Protein AF-A0A7J8T2N9-F1 (afdb_monomer_lite)

Sequence (50 aa):
MSQAISSLTPVMDPYGILQAVKVLDSISEEVPEASPLYVFSLKLLLNKDK

Structure (mmCIF, N/CA/C/O backbone):
data_AF-A0A7J8T2N9-F1
#
_entry.id   AF-A0A7J8T2N9-F1
#
loop_
_atom_site.group_PDB
_atom_site.id
_atom_site.type_symbol
_atom_site.label_atom_id
_atom_site.label_alt_id
_atom_site.label_comp_id
_atom_site.label_asym_id
_atom_site.label_entity_id
_atom_site.label_seq_id
_atom_site.pdbx_PDB_ins_code
_atom_site.Cartn_x
_atom_site.Cartn_y
_atom_site.Cartn_z
_atom_site.occupancy
_atom_site.B_iso_or_equiv
_atom_site.auth_seq_id
_atom_site.auth_comp_id
_atom_site.auth_asym_id
_atom_site.auth_atom_id
_atom_site.pdbx_PDB_model_num
ATOM 1 N N . MET A 1 1 ? 31.129 -26.988 -1.537 1.00 49.59 1 MET A N 1
ATOM 2 C CA . MET A 1 1 ? 29.965 -26.114 -1.291 1.00 49.59 1 MET A CA 1
ATOM 3 C C . MET A 1 1 ? 30.221 -24.808 -2.013 1.00 49.59 1 MET A C 1
ATOM 5 O O . MET A 1 1 ? 31.139 -24.102 -1.625 1.00 49.59 1 MET A O 1
ATOM 9 N N . SER A 1 2 ? 29.468 -24.520 -3.070 1.00 53.03 2 SER A N 1
ATOM 10 C CA . SER A 1 2 ? 29.514 -23.221 -3.745 1.00 53.03 2 SER A CA 1
ATOM 11 C C . SER A 1 2 ? 28.100 -22.679 -3.732 1.00 53.03 2 SER A C 1
ATOM 13 O O . SER A 1 2 ? 27.236 -23.120 -4.484 1.00 53.03 2 SER A O 1
ATOM 15 N N . GLN A 1 3 ? 27.852 -21.806 -2.766 1.00 59.78 3 GLN A N 1
ATOM 16 C CA . GLN A 1 3 ? 26.584 -21.129 -2.579 1.00 59.78 3 GLN A CA 1
ATOM 17 C C . GLN A 1 3 ? 26.484 -20.087 -3.695 1.00 59.78 3 GLN A C 1
ATOM 19 O O . GLN A 1 3 ? 27.159 -19.061 -3.660 1.00 59.78 3 GLN A O 1
ATOM 24 N N . ALA A 1 4 ? 25.718 -20.402 -4.740 1.00 57.03 4 ALA A N 1
ATOM 25 C CA . ALA A 1 4 ? 25.387 -19.448 -5.783 1.00 57.03 4 ALA A CA 1
ATOM 26 C C . ALA A 1 4 ? 24.535 -18.350 -5.139 1.00 57.03 4 ALA A C 1
ATOM 28 O O . ALA A 1 4 ? 23.340 -18.526 -4.905 1.00 57.03 4 ALA A O 1
ATOM 29 N N . ILE A 1 5 ? 25.169 -17.231 -4.795 1.00 56.50 5 ILE A N 1
ATOM 30 C CA . ILE A 1 5 ? 24.457 -15.996 -4.503 1.00 56.50 5 ILE A CA 1
ATOM 31 C C . ILE A 1 5 ? 23.855 -15.588 -5.840 1.00 56.50 5 ILE A C 1
ATOM 33 O O . ILE A 1 5 ? 24.542 -15.050 -6.705 1.00 56.50 5 ILE A O 1
ATOM 37 N N . SER A 1 6 ? 22.586 -15.948 -6.035 1.00 52.66 6 SER A N 1
ATOM 38 C CA . SER A 1 6 ? 21.761 -15.393 -7.097 1.00 52.66 6 SER A CA 1
ATOM 39 C C . SER A 1 6 ? 21.856 -13.882 -6.949 1.00 52.66 6 SER A C 1
ATOM 41 O O . SER A 1 6 ? 21.329 -13.320 -5.986 1.00 52.66 6 SER A O 1
ATOM 43 N N . SER A 1 7 ? 22.613 -13.233 -7.834 1.00 57.69 7 SER A N 1
ATOM 44 C CA . SER A 1 7 ? 22.627 -11.785 -7.953 1.00 57.69 7 SER A CA 1
ATOM 45 C C . SER A 1 7 ? 21.256 -11.395 -8.488 1.00 57.69 7 SER A C 1
ATOM 47 O O . SER A 1 7 ? 21.068 -11.207 -9.691 1.00 57.69 7 SER A O 1
ATOM 49 N N . LEU A 1 8 ? 20.279 -11.359 -7.581 1.00 56.03 8 LEU A N 1
ATOM 50 C CA . LEU A 1 8 ? 19.013 -10.693 -7.773 1.00 56.03 8 LEU A CA 1
ATOM 51 C C . LEU A 1 8 ? 19.408 -9.258 -8.075 1.00 56.03 8 LEU A C 1
ATOM 53 O O . LEU A 1 8 ? 19.805 -8.513 -7.180 1.00 56.03 8 LEU A O 1
ATOM 57 N N . THR A 1 9 ? 19.411 -8.909 -9.359 1.00 55.78 9 THR A N 1
ATOM 58 C CA . THR A 1 9 ? 19.458 -7.519 -9.790 1.00 55.7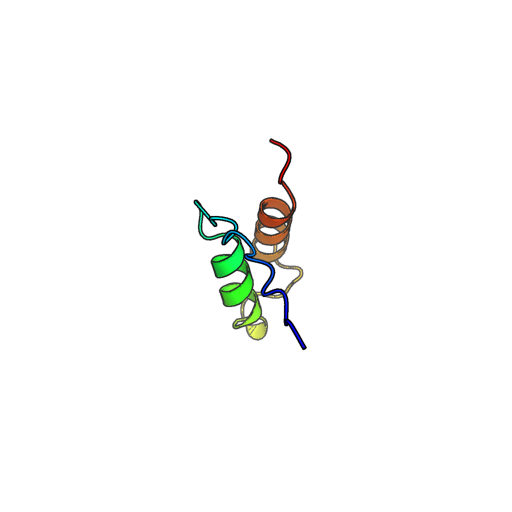8 9 THR A CA 1
ATOM 59 C C . THR A 1 9 ? 18.460 -6.813 -8.883 1.00 55.78 9 THR A C 1
ATOM 61 O O . THR A 1 9 ? 17.318 -7.286 -8.828 1.00 55.78 9 THR A O 1
ATOM 64 N N . PRO A 1 10 ? 18.854 -5.800 -8.087 1.00 62.06 10 PRO A N 1
ATOM 65 C CA . PRO A 1 10 ? 17.862 -5.053 -7.342 1.00 62.06 10 PRO A CA 1
ATOM 66 C C . PRO A 1 10 ? 16.892 -4.580 -8.410 1.00 62.06 10 PRO A C 1
ATOM 68 O O . PRO A 1 10 ? 17.292 -3.855 -9.322 1.00 62.06 10 PRO A O 1
ATOM 71 N N . VAL A 1 11 ? 15.668 -5.116 -8.388 1.00 63.81 11 VAL A N 1
ATOM 72 C CA . VAL A 1 11 ? 14.599 -4.610 -9.232 1.00 63.81 11 VAL A CA 1
ATOM 73 C C . VAL A 1 11 ? 14.531 -3.163 -8.813 1.00 63.81 11 VAL A C 1
ATOM 75 O O . VAL A 1 11 ? 14.149 -2.862 -7.682 1.00 63.81 11 VAL A O 1
ATOM 78 N N . MET A 1 12 ? 15.079 -2.299 -9.665 1.00 71.25 12 MET A N 1
ATOM 79 C CA . MET A 1 12 ? 15.067 -0.879 -9.422 1.00 71.25 12 MET A CA 1
ATOM 80 C C . MET A 1 12 ? 13.595 -0.560 -9.232 1.00 71.25 12 MET A C 1
ATOM 82 O O . MET A 1 12 ? 12.767 -0.963 -10.048 1.00 71.25 12 MET A O 1
ATOM 86 N N . ASP A 1 13 ? 13.280 0.044 -8.099 1.00 74.69 13 ASP A N 1
ATOM 87 C CA . ASP A 1 13 ? 11.947 0.516 -7.787 1.00 74.69 13 ASP A CA 1
ATOM 88 C C . ASP A 1 13 ? 11.935 2.004 -8.152 1.00 74.69 13 ASP A C 1
ATOM 90 O O . ASP A 1 13 ? 12.083 2.846 -7.265 1.00 74.69 13 ASP A O 1
ATOM 94 N N . PRO A 1 14 ? 11.890 2.362 -9.456 1.00 78.50 14 PRO A N 1
ATOM 95 C CA . PRO A 1 14 ? 12.112 3.732 -9.921 1.00 78.50 14 PRO A CA 1
ATOM 96 C C . PRO A 1 14 ? 11.113 4.726 -9.324 1.00 78.50 14 PRO A C 1
ATOM 98 O O . PRO A 1 14 ? 11.379 5.924 -9.308 1.00 78.50 14 PRO A O 1
ATOM 101 N N . TYR A 1 15 ? 9.983 4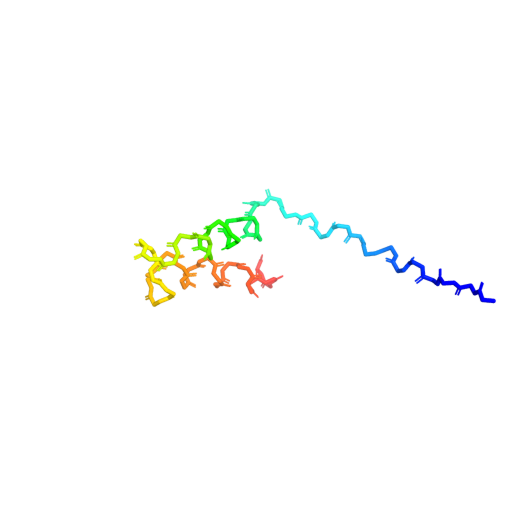.226 -8.822 1.00 86.19 15 TYR A N 1
ATOM 102 C CA . TYR A 1 15 ? 8.914 5.011 -8.218 1.00 86.19 15 TYR A CA 1
ATOM 103 C C . TYR A 1 15 ? 8.736 4.748 -6.717 1.00 86.19 15 TYR A C 1
ATOM 105 O O . TYR A 1 15 ? 7.837 5.323 -6.111 1.00 86.19 15 TYR A O 1
ATOM 113 N N . GLY A 1 16 ? 9.566 3.900 -6.102 1.00 91.00 16 GLY A N 1
ATOM 114 C CA . GLY A 1 16 ? 9.456 3.591 -4.676 1.00 91.00 16 GLY A CA 1
ATOM 115 C C . GLY A 1 16 ? 8.168 2.845 -4.294 1.00 91.00 16 GLY A C 1
ATOM 116 O O . GLY A 1 16 ? 7.756 2.931 -3.142 1.00 91.00 16 GLY A O 1
ATOM 117 N N . ILE A 1 17 ? 7.500 2.153 -5.225 1.00 91.06 17 ILE A N 1
ATOM 118 C CA . ILE A 1 17 ? 6.212 1.478 -5.002 1.00 91.06 17 ILE A CA 1
ATOM 119 C C . ILE A 1 17 ? 6.356 0.342 -3.987 1.00 91.06 17 ILE A C 1
ATOM 121 O O . ILE A 1 17 ? 5.524 0.208 -3.091 1.00 91.06 17 ILE A O 1
ATOM 125 N N . LEU A 1 18 ? 7.423 -0.455 -4.078 1.00 92.00 18 LEU A N 1
ATOM 126 C CA . LEU A 1 18 ? 7.690 -1.515 -3.106 1.00 92.00 18 LEU A CA 1
ATOM 127 C C . LEU A 1 18 ? 7.944 -0.917 -1.718 1.00 92.00 18 LEU A C 1
ATOM 129 O O . LEU A 1 18 ? 7.486 -1.461 -0.714 1.00 92.00 18 LEU A O 1
ATOM 133 N N . GLN A 1 19 ? 8.659 0.208 -1.654 1.00 93.06 19 GLN A N 1
ATOM 134 C CA . GLN A 1 19 ? 8.882 0.916 -0.395 1.00 93.06 19 GLN A CA 1
ATOM 135 C C . GLN A 1 19 ? 7.585 1.524 0.157 1.00 93.06 19 GLN A C 1
ATOM 137 O O . GLN A 1 19 ? 7.350 1.453 1.360 1.00 93.06 19 GLN A O 1
ATOM 142 N N . ALA A 1 20 ? 6.730 2.078 -0.702 1.00 93.19 20 ALA A N 1
ATOM 143 C CA . ALA A 1 20 ? 5.443 2.639 -0.317 1.00 93.19 20 ALA A CA 1
ATOM 144 C C . ALA A 1 20 ? 4.528 1.564 0.279 1.00 93.19 20 ALA A C 1
ATOM 146 O O . ALA A 1 20 ? 3.986 1.775 1.357 1.00 93.19 20 ALA A O 1
ATOM 147 N N . VAL A 1 21 ? 4.426 0.388 -0.352 1.00 94.50 21 VAL A N 1
ATOM 148 C CA . VAL A 1 21 ? 3.637 -0.735 0.184 1.00 94.50 21 VAL A CA 1
ATOM 149 C C . VAL A 1 21 ? 4.145 -1.152 1.568 1.00 94.50 21 VAL A C 1
ATOM 151 O O . VAL A 1 21 ? 3.343 -1.242 2.487 1.00 94.50 21 VAL A O 1
ATOM 154 N N . LYS A 1 22 ? 5.467 -1.264 1.771 1.00 96.00 22 LYS A N 1
ATOM 155 C CA . LYS A 1 22 ? 6.043 -1.568 3.098 1.00 96.00 22 LYS A CA 1
ATOM 156 C C . LYS A 1 22 ? 5.695 -0.532 4.165 1.00 96.00 22 LYS A C 1
ATOM 158 O O . LYS A 1 22 ? 5.487 -0.889 5.320 1.00 96.00 22 LYS A O 1
ATOM 163 N N . VAL A 1 23 ? 5.688 0.753 3.802 1.00 96.31 23 VAL A N 1
ATOM 164 C CA . VAL A 1 23 ? 5.282 1.814 4.732 1.00 96.31 23 VAL A CA 1
ATOM 165 C C . VAL A 1 23 ? 3.808 1.650 5.076 1.00 96.31 23 VAL A C 1
ATOM 167 O O . VAL A 1 23 ? 3.478 1.679 6.254 1.00 96.31 23 VAL A O 1
ATOM 170 N N . LEU A 1 24 ? 2.945 1.414 4.085 1.00 9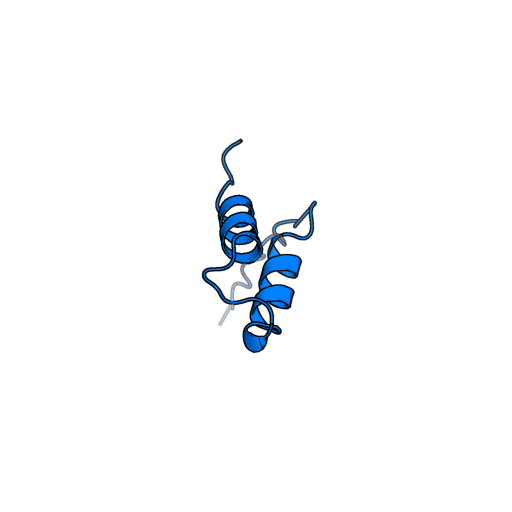6.88 24 LEU A N 1
ATOM 171 C CA . LEU A 1 24 ? 1.517 1.203 4.319 1.00 96.88 24 LEU A CA 1
ATOM 172 C C . LEU A 1 24 ? 1.244 -0.029 5.195 1.00 96.88 24 LEU A C 1
ATOM 174 O O . LEU A 1 24 ? 0.433 0.062 6.108 1.00 96.88 24 LEU A O 1
ATOM 178 N N . ASP A 1 25 ? 1.972 -1.130 4.990 1.00 96.56 25 ASP A N 1
ATOM 179 C CA . ASP A 1 25 ? 1.893 -2.320 5.850 1.00 96.56 25 ASP A CA 1
ATOM 180 C C . ASP A 1 25 ? 2.219 -1.982 7.318 1.00 96.56 25 ASP A C 1
ATOM 182 O O . ASP A 1 25 ? 1.605 -2.516 8.243 1.00 96.56 25 ASP A O 1
ATOM 186 N N . SER A 1 26 ? 3.167 -1.062 7.546 1.00 97.44 26 SER A N 1
ATOM 187 C CA . SER A 1 26 ? 3.564 -0.630 8.894 1.00 97.44 26 SER A CA 1
ATOM 188 C C . SER A 1 26 ? 2.566 0.304 9.588 1.00 97.44 26 SER A C 1
ATOM 190 O O . SER A 1 26 ? 2.682 0.495 10.795 1.00 97.44 26 SER A O 1
ATOM 192 N N . ILE A 1 27 ? 1.594 0.856 8.851 1.00 97.44 27 ILE A N 1
ATOM 193 C CA . ILE A 1 27 ? 0.538 1.754 9.359 1.00 97.44 27 ILE A CA 1
ATOM 194 C C . ILE A 1 27 ? -0.863 1.186 9.083 1.00 97.44 27 ILE A C 1
ATOM 196 O O . ILE A 1 27 ? -1.791 1.910 8.722 1.00 97.44 27 ILE A O 1
ATOM 200 N N . SER A 1 28 ? -1.016 -0.137 9.188 1.00 95.75 28 SER A N 1
ATOM 201 C CA . SER A 1 28 ? -2.270 -0.833 8.855 1.00 95.75 28 SER A CA 1
ATOM 202 C C . SER A 1 28 ? -3.450 -0.471 9.766 1.00 95.75 28 SER A C 1
ATOM 204 O O . SER A 1 28 ? -4.604 -0.632 9.362 1.00 95.75 28 SER A O 1
ATOM 206 N N . GLU A 1 29 ? -3.184 0.056 10.966 1.00 96.38 29 GLU A N 1
ATOM 207 C CA . GLU A 1 29 ? -4.219 0.575 11.867 1.00 96.38 29 GLU A CA 1
ATOM 208 C C . GLU A 1 29 ? -4.844 1.869 11.318 1.00 96.38 29 GLU A C 1
ATOM 210 O O . GLU A 1 29 ? -6.062 2.047 11.372 1.00 96.38 29 GLU A O 1
ATOM 215 N N . GLU A 1 30 ? -4.035 2.757 10.737 1.00 97.31 30 GLU A N 1
ATOM 216 C CA . GLU A 1 30 ? -4.475 4.019 10.138 1.00 97.31 30 GLU A CA 1
ATOM 217 C C . GLU A 1 30 ? -4.934 3.859 8.685 1.00 97.31 30 GLU A C 1
ATOM 219 O O . GLU A 1 30 ? -5.847 4.554 8.228 1.00 97.31 30 GLU A O 1
ATOM 224 N N . VAL A 1 31 ? -4.295 2.951 7.947 1.00 96.75 31 VAL A N 1
ATOM 225 C CA . VAL A 1 31 ? -4.570 2.664 6.539 1.00 96.75 31 VAL A CA 1
ATOM 226 C C . VAL A 1 31 ? -4.912 1.182 6.391 1.00 96.75 31 VAL A C 1
ATOM 228 O O . VAL A 1 31 ? -4.038 0.369 6.090 1.00 96.75 31 VAL A O 1
ATOM 231 N N . PRO A 1 32 ? -6.198 0.814 6.534 1.00 95.88 32 PRO A N 1
ATOM 232 C CA . PRO A 1 32 ? -6.626 -0.566 6.356 1.00 95.88 32 PRO A CA 1
ATOM 233 C C . PRO A 1 32 ? -6.263 -1.102 4.968 1.00 95.88 32 PRO A C 1
ATOM 235 O O . PRO A 1 32 ? -6.297 -0.363 3.980 1.00 95.88 32 PRO A O 1
ATOM 238 N N . GLU A 1 33 ? -6.030 -2.409 4.852 1.00 94.25 33 GLU A N 1
ATOM 239 C CA . GLU A 1 33 ? -5.735 -3.063 3.565 1.00 94.25 33 GLU A CA 1
ATOM 240 C C . GLU A 1 33 ? -6.862 -2.879 2.531 1.00 94.25 33 GLU A C 1
ATOM 242 O O . GLU A 1 33 ? -6.631 -2.811 1.325 1.00 94.25 33 GLU A O 1
ATOM 247 N N . ALA A 1 34 ? -8.105 -2.737 2.998 1.00 94.94 34 ALA A N 1
ATOM 248 C CA . ALA A 1 34 ? -9.258 -2.445 2.148 1.00 94.94 34 ALA A CA 1
ATOM 249 C C . ALA A 1 34 ? -9.310 -0.981 1.666 1.00 94.94 34 ALA A C 1
ATOM 251 O O . ALA A 1 34 ? -10.186 -0.619 0.876 1.00 94.94 34 ALA A O 1
ATOM 252 N N . SER A 1 35 ? -8.411 -0.118 2.148 1.00 97.62 35 SER A N 1
ATOM 253 C CA . SER A 1 35 ? -8.392 1.291 1.775 1.00 97.62 35 SER A CA 1
ATOM 254 C C . SER A 1 35 ? -8.080 1.465 0.283 1.00 97.62 35 SER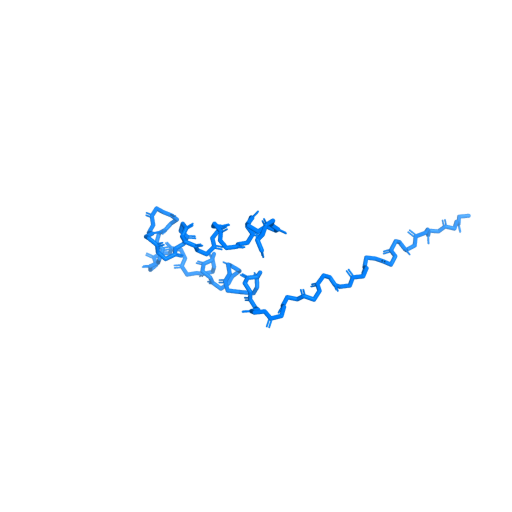 A C 1
ATOM 256 O O . SER A 1 35 ? -7.270 0.725 -0.289 1.00 97.62 35 SER A O 1
ATOM 258 N N . PRO A 1 36 ? -8.656 2.491 -0.369 1.00 97.44 36 PRO A N 1
ATOM 259 C CA . PRO A 1 36 ? -8.340 2.791 -1.762 1.00 97.44 36 PRO A CA 1
ATOM 260 C C . PRO A 1 36 ? -6.843 3.016 -2.004 1.00 97.44 36 PRO A C 1
ATOM 262 O O . PRO A 1 36 ? -6.338 2.638 -3.057 1.00 97.44 36 PRO A O 1
ATOM 265 N N . LEU A 1 37 ? -6.135 3.595 -1.027 1.00 96.00 37 LEU A N 1
ATOM 266 C CA . LEU A 1 37 ? -4.699 3.857 -1.101 1.00 96.00 37 LEU A CA 1
ATOM 267 C C . LEU A 1 37 ? -3.884 2.557 -1.136 1.00 96.00 37 LEU A C 1
ATOM 269 O O . LEU A 1 37 ? -3.023 2.400 -2.005 1.00 96.00 37 LEU A O 1
ATOM 273 N N . TYR A 1 38 ? -4.177 1.617 -0.233 1.00 96.25 38 TYR A N 1
ATOM 274 C CA . TYR A 1 38 ? -3.491 0.327 -0.170 1.00 96.25 38 TYR A CA 1
ATOM 275 C C . TYR A 1 38 ? -3.750 -0.500 -1.432 1.00 96.25 38 TYR A C 1
ATOM 277 O O . TYR A 1 38 ? -2.819 -0.911 -2.127 1.00 96.25 38 TYR A O 1
ATOM 285 N N . VAL A 1 39 ? -5.024 -0.631 -1.814 1.00 95.25 39 VAL A N 1
ATOM 286 C CA . VAL A 1 39 ? -5.438 -1.361 -3.020 1.00 95.25 39 VAL A CA 1
ATOM 287 C C . VAL A 1 39 ? -4.829 -0.754 -4.288 1.00 95.25 39 VAL A C 1
ATOM 289 O O . VAL A 1 39 ? -4.433 -1.487 -5.196 1.00 95.25 39 VAL A O 1
ATOM 292 N N . PHE A 1 40 ? -4.741 0.575 -4.386 1.00 94.50 40 PHE A N 1
ATOM 293 C CA . PHE A 1 40 ? -4.111 1.239 -5.527 1.00 94.50 40 PHE A CA 1
ATOM 294 C C . PHE A 1 40 ? -2.602 0.979 -5.578 1.00 94.50 40 PHE A C 1
ATOM 296 O O . PHE A 1 40 ? -2.080 0.646 -6.640 1.00 94.50 40 PHE A O 1
ATOM 303 N N . SER A 1 41 ? -1.918 1.050 -4.436 1.00 93.75 41 SER A N 1
ATO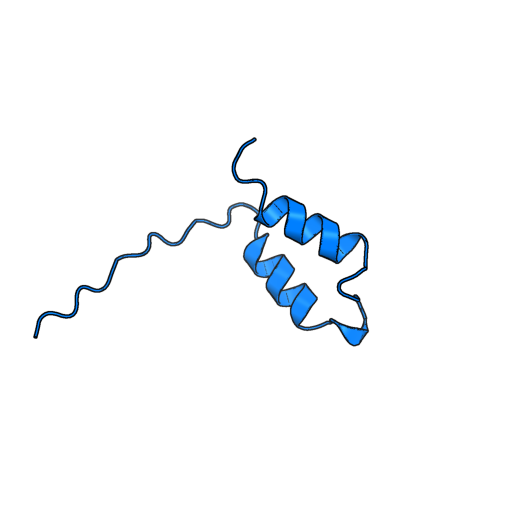M 304 C CA . SER A 1 41 ? -0.476 0.793 -4.334 1.00 93.75 41 SER A CA 1
ATOM 305 C C . SER A 1 41 ? -0.128 -0.649 -4.716 1.00 93.75 41 SER A C 1
ATOM 307 O O . SER A 1 41 ? 0.811 -0.874 -5.477 1.00 93.75 41 SER A O 1
ATOM 309 N N . LEU A 1 42 ? -0.945 -1.623 -4.299 1.00 93.44 42 LEU A N 1
ATOM 310 C CA . LEU A 1 42 ? -0.816 -3.014 -4.742 1.00 93.44 42 LEU A CA 1
ATOM 311 C C . LEU A 1 42 ? -1.047 -3.174 -6.248 1.00 93.44 42 LEU A C 1
ATOM 313 O O . LEU A 1 42 ? -0.299 -3.885 -6.914 1.00 93.44 42 LEU A O 1
ATOM 317 N N . LYS A 1 43 ? -2.046 -2.492 -6.821 1.00 93.69 43 LYS A N 1
ATOM 318 C CA . LYS A 1 43 ? -2.270 -2.508 -8.276 1.00 93.69 43 LYS A CA 1
ATOM 319 C C . LYS A 1 43 ? -1.086 -1.934 -9.044 1.00 93.69 43 LYS A C 1
ATOM 321 O O . LYS A 1 43 ? -0.774 -2.459 -10.105 1.00 93.69 43 LYS A O 1
ATOM 326 N N . LEU A 1 44 ? -0.442 -0.884 -8.532 1.00 90.81 44 LEU A N 1
ATOM 327 C CA . LEU A 1 44 ? 0.781 -0.333 -9.117 1.00 90.81 44 LEU A CA 1
ATOM 328 C C . LEU A 1 44 ? 1.950 -1.316 -9.009 1.00 90.81 44 LEU A C 1
ATOM 330 O O . LEU A 1 44 ? 2.664 -1.503 -9.986 1.00 90.81 44 LEU A O 1
ATOM 334 N N . LEU A 1 45 ? 2.107 -1.985 -7.862 1.00 90.12 45 LEU A N 1
ATOM 335 C CA . LEU A 1 45 ? 3.164 -2.978 -7.648 1.00 90.12 45 LEU A CA 1
ATOM 336 C C . LEU A 1 45 ? 3.027 -4.183 -8.593 1.00 90.12 45 LEU A C 1
ATOM 338 O O . LEU A 1 45 ? 4.026 -4.726 -9.064 1.00 90.12 45 LEU A O 1
ATOM 342 N N . LEU A 1 46 ? 1.787 -4.602 -8.862 1.00 88.69 46 LEU A N 1
ATOM 343 C CA . LEU A 1 46 ? 1.464 -5.744 -9.719 1.00 88.69 46 LEU A CA 1
ATOM 344 C C . LEU A 1 46 ? 1.381 -5.384 -11.211 1.00 88.69 46 LEU A C 1
ATOM 346 O O . LEU A 1 46 ? 1.496 -6.277 -12.049 1.00 88.69 46 LEU A O 1
ATOM 350 N N . ASN A 1 47 ? 1.208 -4.105 -11.564 1.00 83.62 47 ASN A N 1
ATOM 351 C CA . ASN A 1 47 ? 1.242 -3.648 -12.955 1.00 83.62 47 ASN A CA 1
ATOM 352 C C . ASN A 1 47 ? 2.691 -3.567 -13.447 1.00 83.62 47 ASN A C 1
ATOM 354 O O . ASN A 1 47 ? 3.310 -2.507 -13.444 1.00 83.62 47 ASN A O 1
ATOM 358 N N . LYS A 1 48 ? 3.228 -4.701 -13.896 1.00 67.44 48 LYS A N 1
ATOM 359 C CA . LYS A 1 48 ? 4.533 -4.760 -14.571 1.00 67.44 48 LYS A CA 1
A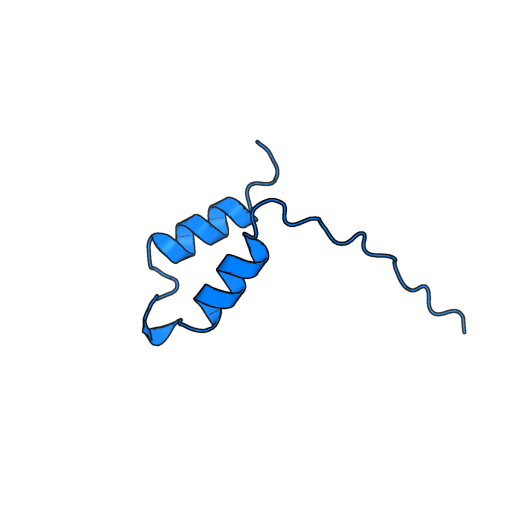TOM 360 C C . LYS A 1 48 ? 4.438 -4.607 -16.096 1.00 67.44 48 LYS A C 1
ATOM 362 O O . LYS A 1 48 ? 5.472 -4.598 -16.753 1.00 67.44 48 LYS A O 1
ATOM 367 N N . ASP A 1 49 ? 3.222 -4.477 -16.633 1.00 64.00 49 ASP A N 1
ATOM 368 C CA . ASP A 1 49 ? 2.909 -4.657 -18.060 1.00 64.00 49 ASP A CA 1
ATOM 369 C C . ASP A 1 49 ? 2.279 -3.424 -18.745 1.00 64.00 49 ASP A C 1
ATOM 371 O O . ASP A 1 49 ? 1.478 -3.569 -19.670 1.00 64.00 49 ASP A O 1
ATOM 375 N N . LYS A 1 50 ? 2.614 -2.198 -18.329 1.00 55.78 50 LYS A N 1
ATOM 376 C CA . LYS A 1 50 ? 2.251 -0.995 -19.099 1.00 55.78 50 LYS A CA 1
ATOM 377 C C . LYS A 1 50 ? 3.424 -0.062 -19.320 1.00 55.78 50 LYS A C 1
ATOM 379 O O . LYS A 1 50 ? 4.114 0.243 -18.326 1.00 55.78 50 LYS A O 1
#

Foldseek 3Di:
DDPPPPPPPPPPPVPCLVVVLVVCVVVCVVAPCPHPVNVVSVVVVPPPDD

Secondary structure (DSSP, 8-state):
-------------TT-HHHHHHHHHHTTTTS-TTSHHHHHHHHHHH----

Radius of gyration: 14.72 Å; chains: 1; bounding box: 39×31×31 Å

Organism: Gossypium davidsonii (NCBI:txid34287)

pLDDT: mean 82.79, std 16.57, range [49.59, 97.62]